Protein AF-A0A531M5Z7-F1 (afdb_monomer_lite)

Radius of gyration: 15.85 Å; chains: 1; boundin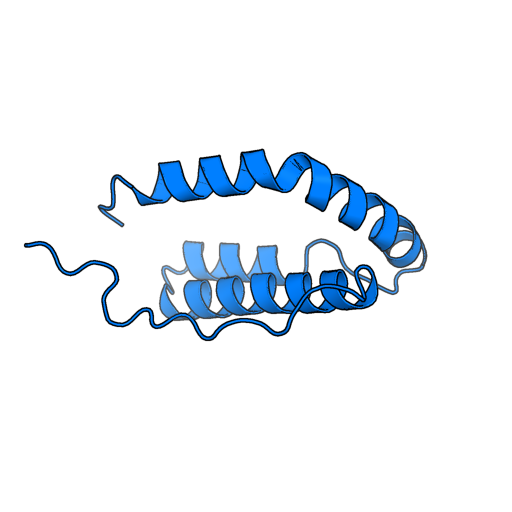g box: 40×22×52 Å

Sequence (95 aa):
SGSDVLFQLIETLWLRFGPYMRLLSNHVAPLMRAGTMEPSGRHVAIIAALKDKDFARARYEVVADITATQMTLRAICPDVPEPRTVDFTGFGKAS

Foldseek 3Di:
DPDPCPVVVVVVVVVVCPVVCVVLCVVCVVCVVVVNDDPCVLVVQLVVCVVVVVVVSNVVSVVVVVVVSVVSVCVVVVPDDDDDDDDCPPPPPDD

pLDDT: mean 71.47, std 11.85, range [45.47, 95.19]

Secondary structure (DSSP, 8-state):
---HHHHHHHHHHHHHHHHHHHHHHHHHHHHHHTTS--TTTTHHHHHHHHHTT-HHHHHHHHHHHHHHHHHHHHHH-TTPPPPPPP--TTTT---

Structure (mmCIF, N/CA/C/O backbone):
data_AF-A0A531M5Z7-F1
#
_entry.id   AF-A0A531M5Z7-F1
#
loop_
_atom_site.group_PDB
_atom_site.id
_atom_site.type_symbol
_atom_site.label_atom_id
_atom_site.label_alt_id
_atom_site.label_comp_id
_atom_site.label_asym_id
_atom_site.label_entity_id
_atom_site.label_seq_id
_atom_site.pdbx_PDB_ins_code
_atom_site.Cartn_x
_atom_site.Cartn_y
_atom_site.Cartn_z
_atom_site.occupancy
_atom_site.B_iso_or_equiv
_atom_site.auth_seq_id
_atom_site.auth_comp_id
_atom_site.auth_asym_id
_atom_site.auth_atom_id
_atom_site.pdbx_PDB_model_num
ATOM 1 N N . SER A 1 1 ? -11.133 2.698 14.875 1.00 55.62 1 SER A N 1
ATOM 2 C CA . SER A 1 1 ? -9.757 2.446 15.339 1.00 55.62 1 SER A CA 1
ATOM 3 C C . SER A 1 1 ? -9.293 3.657 16.131 1.00 55.62 1 SER A C 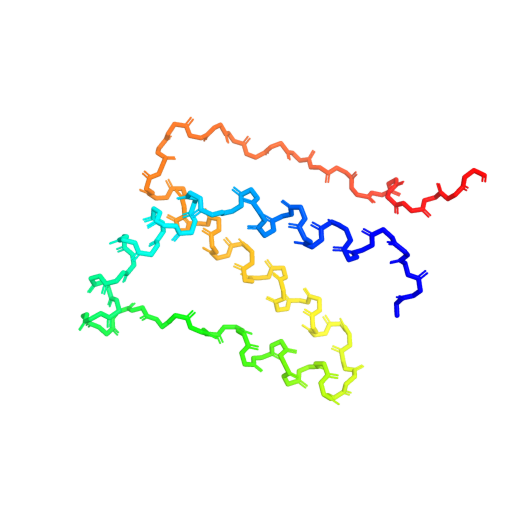1
ATOM 5 O O . SER A 1 1 ? -8.866 4.621 15.521 1.00 55.62 1 SER A O 1
ATOM 7 N N . GLY A 1 2 ? -9.480 3.689 17.453 1.00 54.34 2 GLY A N 1
ATOM 8 C CA . GLY A 1 2 ? -9.133 4.847 18.300 1.00 54.34 2 GLY A CA 1
ATOM 9 C C . GLY A 1 2 ? -7.633 4.950 18.592 1.00 54.34 2 GLY A C 1
ATOM 10 O O . GLY A 1 2 ? -7.246 4.989 19.748 1.00 54.34 2 GLY A O 1
ATOM 11 N N . SER A 1 3 ? -6.793 4.875 17.557 1.00 54.84 3 SER A N 1
ATOM 12 C CA . SER A 1 3 ? -5.334 4.880 17.691 1.00 54.84 3 SER A CA 1
ATOM 13 C C . SER A 1 3 ? -4.765 6.163 17.101 1.00 54.84 3 SER A C 1
ATOM 15 O O . SER A 1 3 ? -4.592 6.248 15.883 1.00 54.84 3 SER A O 1
ATOM 17 N N . ASP A 1 4 ? -4.408 7.112 17.964 1.00 68.19 4 ASP A N 1
ATOM 18 C CA . ASP A 1 4 ? -3.859 8.425 17.582 1.00 68.19 4 ASP A CA 1
ATOM 19 C C . ASP A 1 4 ? -2.541 8.320 16.791 1.00 68.19 4 ASP A C 1
ATOM 21 O O . ASP A 1 4 ? -2.198 9.186 15.991 1.00 68.19 4 ASP A O 1
ATOM 25 N N . VAL A 1 5 ? -1.827 7.203 16.945 1.00 70.81 5 VAL A N 1
ATOM 26 C CA . VAL A 1 5 ? -0.535 6.937 16.293 1.00 70.81 5 VAL A CA 1
ATOM 27 C C . VAL A 1 5 ? -0.696 6.355 14.880 1.00 70.81 5 VAL A C 1
ATOM 29 O O . VAL A 1 5 ? 0.225 6.412 14.065 1.00 70.81 5 VAL A O 1
ATOM 32 N N . LEU A 1 6 ? -1.866 5.796 14.546 1.00 67.38 6 LEU A N 1
ATOM 33 C CA . LEU A 1 6 ? -2.041 5.042 13.298 1.00 67.38 6 LEU A CA 1
ATOM 34 C C . LEU A 1 6 ? -1.923 5.949 12.068 1.00 67.38 6 LEU A C 1
ATOM 36 O O . LEU A 1 6 ? -1.264 5.584 11.098 1.00 67.38 6 LEU A O 1
ATOM 40 N N . PHE A 1 7 ? -2.520 7.140 12.118 1.00 61.66 7 PHE A N 1
ATOM 41 C CA . PHE A 1 7 ? -2.460 8.094 11.010 1.00 61.66 7 PHE A CA 1
ATOM 42 C C . PHE A 1 7 ? -1.054 8.659 10.808 1.00 61.66 7 PHE A C 1
ATOM 44 O O . PHE A 1 7 ? -0.589 8.711 9.675 1.00 61.66 7 PHE A O 1
ATOM 51 N N . GLN A 1 8 ? -0.331 8.958 11.889 1.00 64.06 8 GLN A N 1
ATOM 52 C CA . GLN A 1 8 ? 1.065 9.392 11.797 1.00 64.06 8 GLN A CA 1
ATOM 53 C C . GLN A 1 8 ? 1.952 8.307 11.178 1.00 64.06 8 GLN A C 1
ATOM 55 O O . GLN A 1 8 ? 2.792 8.603 10.331 1.00 64.06 8 GLN A O 1
ATOM 60 N N . LEU A 1 9 ? 1.747 7.034 11.533 1.00 65.50 9 LEU A N 1
ATOM 61 C CA . LEU A 1 9 ? 2.467 5.926 10.900 1.00 65.50 9 LEU A CA 1
ATOM 62 C C . LEU A 1 9 ? 2.149 5.823 9.404 1.00 65.50 9 LEU A C 1
ATOM 64 O O . LEU A 1 9 ? 3.075 5.675 8.610 1.00 65.50 9 LEU A O 1
ATOM 68 N N . ILE A 1 10 ? 0.878 5.953 9.011 1.00 64.00 10 ILE A N 1
ATOM 69 C CA . ILE A 1 10 ? 0.464 5.959 7.599 1.00 64.00 10 ILE A CA 1
ATOM 70 C C . ILE A 1 10 ? 1.131 7.114 6.837 1.00 64.00 10 ILE A C 1
ATOM 72 O O . ILE A 1 10 ? 1.706 6.886 5.773 1.00 64.00 10 ILE A O 1
ATOM 76 N N . GLU A 1 11 ? 1.124 8.327 7.392 1.00 58.19 11 GLU A N 1
ATOM 77 C CA . GLU A 1 11 ? 1.752 9.511 6.788 1.00 58.19 11 GLU A CA 1
ATOM 78 C C . GLU A 1 11 ? 3.271 9.356 6.649 1.00 58.19 11 GLU A C 1
ATOM 80 O O . GLU A 1 11 ? 3.842 9.629 5.590 1.00 58.19 11 GLU A O 1
ATOM 85 N N . THR A 1 12 ? 3.939 8.860 7.694 1.00 59.16 12 THR A N 1
ATOM 86 C CA . THR A 1 12 ? 5.398 8.670 7.690 1.00 59.16 12 THR A CA 1
ATOM 87 C C . THR A 1 12 ? 5.813 7.594 6.688 1.00 59.16 12 THR A C 1
ATOM 89 O O . THR A 1 12 ? 6.829 7.732 5.998 1.00 59.16 12 THR A O 1
ATOM 92 N N . LEU A 1 13 ? 5.016 6.526 6.590 1.00 61.47 13 LEU A N 1
ATOM 93 C CA . LEU A 1 13 ? 5.181 5.484 5.587 1.00 61.47 13 LEU A CA 1
ATOM 94 C C . LEU A 1 13 ? 5.036 6.088 4.183 1.00 61.47 13 LEU A C 1
ATOM 96 O O . LEU A 1 13 ? 5.969 5.986 3.389 1.00 61.47 13 LEU A O 1
ATOM 100 N N . TRP A 1 14 ? 3.950 6.810 3.900 1.00 56.31 14 TRP A N 1
ATOM 101 C CA . TRP A 1 14 ? 3.728 7.473 2.607 1.00 56.31 14 TRP A CA 1
ATOM 102 C C . TRP A 1 14 ? 4.862 8.425 2.192 1.00 56.31 14 TRP A C 1
ATOM 104 O O . TRP A 1 14 ? 5.314 8.371 1.048 1.00 56.31 14 TRP A O 1
ATOM 114 N N . LEU A 1 15 ? 5.378 9.252 3.108 1.00 49.97 15 LEU A N 1
ATOM 115 C CA . LEU A 1 15 ? 6.450 10.213 2.812 1.00 49.97 15 LEU A CA 1
ATOM 116 C C . LEU A 1 15 ? 7.798 9.539 2.517 1.00 49.97 15 LEU A C 1
ATOM 118 O O . LEU A 1 15 ? 8.495 9.939 1.581 1.00 49.97 15 LEU A O 1
ATOM 122 N N . ARG A 1 16 ? 8.167 8.482 3.256 1.00 56.22 16 ARG A N 1
ATOM 123 C CA . ARG A 1 16 ? 9.395 7.711 2.966 1.00 56.22 16 ARG A CA 1
ATOM 124 C C . ARG A 1 16 ? 9.268 6.868 1.702 1.00 56.22 16 ARG A C 1
ATOM 126 O O . ARG A 1 16 ? 10.288 6.541 1.097 1.00 56.22 16 ARG A O 1
ATOM 133 N N . PHE A 1 17 ? 8.048 6.543 1.278 1.00 62.59 17 PHE A N 1
ATOM 134 C CA . PHE A 1 17 ? 7.813 5.761 0.072 1.00 62.59 17 PHE A CA 1
ATOM 135 C C . PHE A 1 17 ? 7.966 6.551 -1.230 1.00 62.59 17 PHE A C 1
ATOM 137 O O . PHE A 1 17 ? 8.082 5.913 -2.265 1.00 62.59 17 PHE A O 1
ATOM 144 N N . GLY A 1 18 ? 8.052 7.887 -1.232 1.00 63.25 18 GLY A N 1
ATOM 145 C CA . GLY A 1 18 ? 8.146 8.680 -2.473 1.00 63.25 18 GLY A CA 1
ATOM 146 C C . GLY A 1 18 ? 9.205 8.189 -3.487 1.00 63.25 18 GL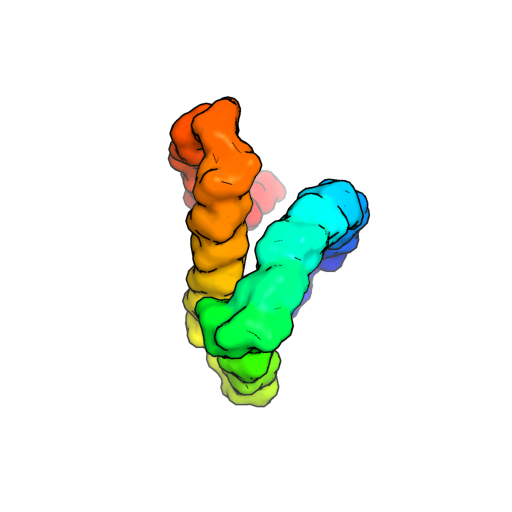Y A C 1
ATOM 147 O O . GLY A 1 18 ? 8.862 7.918 -4.642 1.00 63.25 18 GLY A O 1
ATOM 148 N N . PRO A 1 19 ? 10.479 8.008 -3.087 1.00 67.31 19 PRO A N 1
ATOM 149 C CA . PRO A 1 19 ? 11.518 7.455 -3.961 1.00 67.31 19 PRO A CA 1
ATOM 150 C C . PRO A 1 19 ? 11.282 5.987 -4.355 1.00 67.31 19 PRO A C 1
ATOM 152 O O . PRO A 1 19 ? 11.486 5.626 -5.514 1.00 67.31 19 PRO A O 1
ATOM 155 N N . TYR A 1 20 ? 10.802 5.154 -3.425 1.00 67.50 20 TYR A N 1
ATOM 156 C CA . TYR A 1 20 ? 10.517 3.734 -3.678 1.00 67.50 20 TYR A CA 1
ATOM 157 C C . TYR A 1 20 ? 9.339 3.540 -4.634 1.00 67.50 20 TYR A C 1
ATOM 159 O O . TYR A 1 20 ? 9.420 2.732 -5.551 1.00 67.50 20 TYR A O 1
ATOM 167 N N . MET A 1 21 ? 8.279 4.328 -4.480 1.00 70.88 21 MET A N 1
ATOM 168 C CA . MET A 1 21 ? 7.130 4.352 -5.377 1.00 70.88 21 MET A CA 1
ATOM 169 C C . MET A 1 21 ? 7.531 4.828 -6.763 1.00 70.88 21 MET A C 1
ATOM 171 O O . MET A 1 21 ? 7.006 4.308 -7.737 1.00 70.88 21 MET A O 1
ATOM 175 N N . ARG A 1 22 ? 8.478 5.767 -6.889 1.00 74.19 22 ARG A N 1
ATOM 176 C CA . ARG A 1 22 ? 9.000 6.194 -8.195 1.00 74.19 22 ARG A CA 1
ATOM 177 C C . ARG A 1 22 ? 9.809 5.093 -8.878 1.00 74.19 22 ARG A C 1
ATOM 179 O O . ARG A 1 22 ? 9.590 4.840 -10.058 1.00 74.19 22 ARG A O 1
ATOM 186 N N . LEU A 1 23 ? 10.697 4.423 -8.140 1.00 75.62 23 LEU A N 1
ATOM 187 C CA . LEU A 1 23 ? 11.441 3.263 -8.637 1.00 75.62 23 LEU A CA 1
ATOM 188 C C . LEU A 1 23 ? 10.482 2.152 -9.086 1.00 75.62 23 LEU A C 1
ATOM 190 O O . LEU A 1 23 ? 10.572 1.678 -10.218 1.00 75.62 23 LEU A O 1
ATOM 194 N N . LEU A 1 24 ? 9.527 1.797 -8.222 1.00 74.25 24 LEU A N 1
ATOM 195 C CA . LEU A 1 24 ? 8.522 0.779 -8.496 1.00 74.25 24 LEU A CA 1
ATOM 196 C C . LEU A 1 24 ? 7.666 1.170 -9.704 1.00 74.25 24 LEU A C 1
ATOM 198 O O . LEU A 1 24 ? 7.559 0.379 -10.629 1.00 74.25 24 LEU A O 1
ATOM 202 N N . SER A 1 25 ? 7.144 2.400 -9.754 1.00 75.31 25 SER A N 1
ATOM 203 C CA . SER A 1 25 ? 6.330 2.914 -10.868 1.00 75.31 25 SER A CA 1
ATOM 204 C C . SER A 1 25 ? 7.072 2.851 -12.202 1.00 75.31 25 SER A C 1
ATOM 206 O O . SER A 1 25 ? 6.505 2.412 -13.199 1.00 75.31 25 SER A O 1
ATOM 208 N N . ASN A 1 26 ? 8.354 3.229 -12.228 1.00 80.00 26 ASN A N 1
ATOM 209 C CA . ASN A 1 26 ? 9.182 3.137 -13.432 1.00 80.00 26 ASN A CA 1
ATOM 210 C C . ASN A 1 26 ? 9.370 1.685 -13.895 1.00 80.00 26 ASN A C 1
ATOM 212 O O . ASN A 1 26 ? 9.392 1.429 -15.098 1.00 80.00 26 ASN A O 1
ATOM 216 N N . HIS A 1 27 ? 9.491 0.746 -12.955 1.00 77.56 27 HIS A N 1
ATOM 217 C CA . HIS A 1 27 ? 9.659 -0.673 -13.255 1.00 77.56 27 HIS A CA 1
ATOM 218 C C . HIS A 1 27 ? 8.358 -1.353 -13.703 1.00 77.56 27 HIS A C 1
ATOM 220 O O . HIS A 1 27 ? 8.370 -2.145 -14.642 1.00 77.56 27 HIS A O 1
ATOM 226 N N . VAL A 1 28 ? 7.228 -1.040 -13.062 1.00 74.06 28 VAL A N 1
ATOM 227 C CA . VAL A 1 28 ? 5.935 -1.680 -13.355 1.00 74.06 28 VAL A CA 1
ATOM 228 C C . VAL A 1 28 ? 5.216 -1.057 -14.549 1.00 74.06 28 VAL A C 1
ATOM 230 O O . VAL A 1 28 ? 4.458 -1.750 -15.219 1.00 74.06 28 VAL A O 1
ATOM 233 N N . ALA A 1 29 ? 5.469 0.212 -14.888 1.00 80.31 29 ALA A N 1
ATOM 234 C CA . ALA A 1 29 ? 4.787 0.880 -15.999 1.00 80.31 29 ALA A CA 1
ATOM 235 C C . ALA A 1 29 ? 4.926 0.157 -17.363 1.00 80.31 29 ALA A C 1
ATOM 237 O O . ALA A 1 29 ? 3.933 0.082 -18.089 1.00 80.31 29 ALA A O 1
ATOM 238 N N . PRO A 1 30 ? 6.091 -0.404 -17.749 1.00 81.44 30 PRO A N 1
ATOM 239 C CA . PRO A 1 30 ? 6.200 -1.271 -18.925 1.00 81.44 30 PRO A CA 1
ATOM 240 C C . PRO A 1 30 ? 5.350 -2.547 -18.836 1.00 81.44 30 PRO A C 1
ATOM 242 O O . PRO A 1 30 ? 4.721 -2.911 -19.825 1.00 81.44 30 PRO A O 1
ATOM 245 N N . LEU A 1 31 ? 5.296 -3.196 -17.668 1.00 78.81 31 LEU A N 1
ATOM 246 C CA . LEU A 1 31 ? 4.517 -4.424 -17.440 1.00 78.81 31 LEU A CA 1
ATOM 247 C C . LEU A 1 31 ? 3.011 -4.153 -17.515 1.00 78.81 31 LEU A C 1
ATOM 249 O O . LEU A 1 31 ? 2.266 -4.900 -18.144 1.00 78.81 31 LEU A O 1
ATOM 253 N N . MET A 1 32 ? 2.575 -3.026 -16.954 1.00 77.44 32 MET A N 1
ATOM 254 C CA . MET A 1 32 ? 1.198 -2.549 -17.071 1.00 77.44 32 MET A CA 1
ATOM 255 C C . MET A 1 32 ? 0.821 -2.269 -18.527 1.00 77.44 32 MET A C 1
ATOM 257 O O . MET A 1 32 ? -0.232 -2.700 -18.984 1.00 77.44 32 MET A O 1
ATOM 261 N N . ARG A 1 33 ? 1.697 -1.599 -19.292 1.00 81.62 33 ARG A N 1
ATOM 262 C CA . ARG A 1 33 ? 1.476 -1.374 -20.733 1.00 81.62 33 ARG A CA 1
ATOM 263 C C . ARG A 1 33 ? 1.422 -2.677 -21.532 1.00 81.62 33 ARG A C 1
ATOM 265 O O . ARG A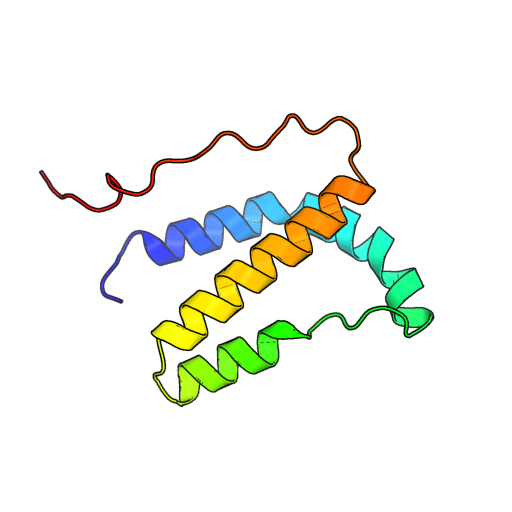 1 33 ? 0.704 -2.739 -22.522 1.00 81.62 33 ARG A O 1
ATOM 272 N N . ALA A 1 34 ? 2.160 -3.698 -21.103 1.00 83.62 34 ALA A N 1
ATOM 273 C CA . ALA A 1 34 ? 2.127 -5.036 -21.687 1.00 83.62 34 ALA A CA 1
ATOM 274 C C . ALA A 1 34 ? 0.919 -5.878 -21.228 1.00 83.62 34 ALA A C 1
ATOM 276 O O . ALA A 1 34 ? 0.748 -6.994 -21.710 1.00 83.62 34 ALA A O 1
ATOM 277 N N . GLY A 1 35 ? 0.095 -5.374 -20.299 1.00 76.75 35 GLY A N 1
ATOM 278 C CA . GLY A 1 35 ? -1.057 -6.089 -19.744 1.00 76.75 35 GLY A CA 1
ATOM 279 C C . GLY A 1 35 ? -0.693 -7.258 -18.824 1.00 76.75 35 GLY A C 1
ATOM 280 O O . GLY A 1 35 ? -1.553 -8.066 -18.490 1.00 76.75 35 GLY A O 1
ATOM 281 N N . THR A 1 36 ? 0.572 -7.376 -18.413 1.00 77.06 36 THR A N 1
ATOM 282 C CA . THR A 1 36 ? 1.066 -8.489 -17.585 1.00 77.06 36 THR A CA 1
ATOM 283 C C . THR A 1 36 ? 1.034 -8.185 -16.087 1.00 77.06 36 THR A C 1
ATOM 285 O O . THR A 1 36 ? 1.362 -9.051 -15.277 1.00 77.06 36 THR A O 1
ATOM 288 N N . MET A 1 37 ? 0.630 -6.970 -15.702 1.00 69.44 37 MET A N 1
ATOM 289 C CA . MET A 1 37 ? 0.498 -6.540 -14.313 1.00 69.44 37 MET A CA 1
ATOM 290 C C . MET A 1 37 ? -0.675 -5.571 -14.144 1.00 69.44 37 MET A C 1
ATOM 292 O O . MET A 1 37 ? -0.777 -4.593 -14.881 1.00 69.44 37 MET A O 1
ATOM 296 N N . GLU A 1 38 ? -1.509 -5.812 -13.129 1.00 67.25 38 GLU A N 1
ATOM 297 C CA . GLU A 1 38 ? -2.630 -4.940 -12.768 1.00 67.25 38 GLU A CA 1
ATOM 298 C C . GLU A 1 3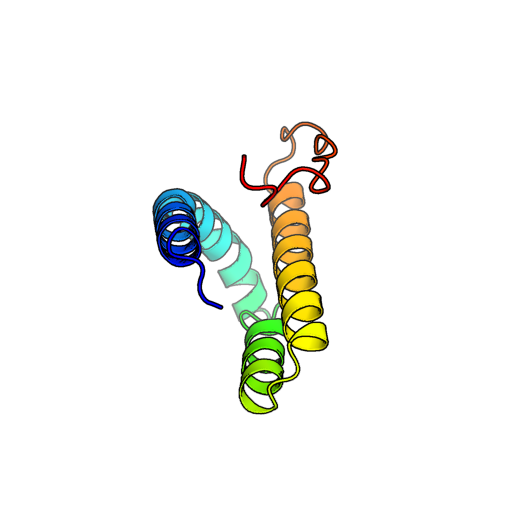8 ? -2.252 -4.041 -11.569 1.00 67.25 38 GLU A C 1
ATOM 300 O O . GLU A 1 38 ? -1.974 -4.563 -10.486 1.00 67.25 38 GLU A O 1
ATOM 305 N N . PRO A 1 39 ? -2.245 -2.702 -11.714 1.00 58.41 39 PRO A N 1
ATOM 306 C CA . PRO A 1 39 ? -1.766 -1.758 -10.691 1.00 58.41 39 PRO A CA 1
ATOM 307 C C . PRO A 1 39 ? -2.601 -1.695 -9.407 1.00 58.41 39 PRO A C 1
ATOM 309 O O . PRO A 1 39 ? -2.126 -1.171 -8.403 1.00 58.41 39 PRO A O 1
ATOM 312 N N . SER A 1 40 ? -3.850 -2.166 -9.434 1.00 60.47 40 SER A N 1
ATOM 313 C CA . SER A 1 40 ? -4.837 -1.918 -8.373 1.00 60.47 40 SER A CA 1
ATOM 314 C C . SER A 1 40 ? -5.371 -3.181 -7.688 1.00 60.47 40 SER A C 1
ATOM 316 O O . SER A 1 40 ? -6.279 -3.092 -6.859 1.00 60.47 40 SER A O 1
ATOM 318 N N . GLY A 1 41 ? -4.808 -4.353 -8.008 1.00 66.00 41 GLY A N 1
ATOM 319 C CA . GLY A 1 41 ? -5.470 -5.652 -7.832 1.00 66.00 41 GLY A CA 1
ATOM 320 C C . GLY A 1 41 ? -6.095 -5.908 -6.455 1.00 66.00 41 GLY A C 1
ATOM 321 O O . GLY A 1 41 ? -7.213 -6.413 -6.379 1.00 66.00 41 GLY A O 1
ATOM 322 N N . ARG A 1 42 ? -5.424 -5.524 -5.359 1.00 77.50 42 ARG A N 1
ATOM 323 C CA . ARG A 1 42 ? -5.939 -5.725 -3.989 1.00 77.50 42 ARG A CA 1
ATOM 324 C C . ARG A 1 42 ? -6.617 -4.501 -3.382 1.00 77.50 42 ARG A C 1
ATOM 326 O O . ARG A 1 42 ? -7.394 -4.645 -2.440 1.00 77.50 42 ARG A O 1
ATOM 333 N N . HIS A 1 43 ? -6.414 -3.309 -3.944 1.00 79.31 43 HIS A N 1
ATOM 334 C CA . HIS A 1 43 ? -7.012 -2.073 -3.437 1.00 79.31 43 HIS A CA 1
ATOM 335 C C . HIS A 1 43 ? -8.545 -2.145 -3.430 1.00 79.31 43 HIS A C 1
ATOM 337 O O . HIS A 1 43 ? -9.184 -1.825 -2.428 1.00 79.31 43 HIS A O 1
ATOM 343 N N . VAL A 1 44 ? -9.142 -2.648 -4.516 1.00 83.38 44 VAL A N 1
ATOM 344 C CA . VAL A 1 44 ? -10.602 -2.817 -4.626 1.00 83.38 44 VAL A CA 1
ATOM 345 C C . VAL A 1 44 ? -11.137 -3.765 -3.547 1.00 83.38 44 VAL A C 1
ATOM 347 O O . VAL A 1 44 ? -12.167 -3.480 -2.934 1.00 83.38 44 VAL A O 1
ATOM 350 N N . ALA A 1 45 ? -10.420 -4.856 -3.264 1.00 86.25 45 ALA A N 1
ATOM 351 C CA . ALA A 1 45 ? -10.801 -5.824 -2.239 1.00 86.25 45 ALA A CA 1
ATOM 352 C C . ALA A 1 45 ? -10.719 -5.235 -0.819 1.00 86.25 45 ALA A C 1
ATOM 354 O O . ALA A 1 45 ? -11.619 -5.472 -0.012 1.00 86.25 45 ALA A O 1
ATOM 355 N N . ILE A 1 46 ? -9.701 -4.413 -0.535 1.00 81.50 46 ILE A N 1
ATOM 356 C CA . ILE A 1 46 ? -9.565 -3.687 0.739 1.00 81.50 46 ILE A CA 1
ATOM 357 C C . ILE A 1 46 ? -10.744 -2.726 0.931 1.00 81.50 46 ILE A C 1
ATOM 359 O O . ILE A 1 46 ? -11.386 -2.741 1.980 1.00 81.50 46 ILE A O 1
ATOM 363 N N . ILE A 1 47 ? -11.071 -1.916 -0.083 1.00 84.50 47 ILE A N 1
ATOM 364 C CA . ILE A 1 47 ? -12.187 -0.960 -0.008 1.00 84.50 47 ILE A CA 1
ATOM 365 C C . ILE A 1 47 ? -13.528 -1.679 0.169 1.00 84.50 47 ILE A C 1
ATOM 367 O O . ILE A 1 47 ? -14.354 -1.226 0.963 1.00 84.50 47 ILE A O 1
ATOM 371 N N . ALA A 1 48 ? -13.749 -2.794 -0.532 1.00 89.38 48 ALA A N 1
ATOM 372 C CA . ALA A 1 48 ? -14.951 -3.606 -0.359 1.00 89.38 48 ALA A CA 1
ATOM 373 C C . ALA A 1 48 ? -15.072 -4.125 1.084 1.00 89.38 48 ALA A C 1
ATOM 375 O O . ALA A 1 48 ? -16.086 -3.888 1.733 1.00 89.38 48 ALA A O 1
ATOM 376 N N . ALA A 1 49 ? -14.003 -4.716 1.629 1.00 89.00 49 ALA A N 1
ATOM 377 C CA . ALA A 1 49 ? -13.986 -5.209 3.005 1.00 89.00 49 ALA A CA 1
ATOM 378 C C . ALA A 1 49 ? -14.249 -4.098 4.039 1.00 89.00 49 ALA A C 1
ATOM 380 O O . ALA A 1 49 ? -14.982 -4.304 5.003 1.00 89.00 49 ALA A O 1
ATOM 381 N N . LEU A 1 50 ? -13.707 -2.894 3.824 1.00 85.50 50 LEU A N 1
ATOM 382 C CA . LEU A 1 50 ? -13.965 -1.743 4.693 1.00 85.50 50 LEU A CA 1
ATOM 383 C C . LEU A 1 50 ? -15.427 -1.278 4.638 1.00 85.50 50 LEU A C 1
ATOM 385 O O . LEU A 1 50 ? -15.999 -0.964 5.683 1.00 85.50 50 LEU A O 1
ATOM 389 N N . LYS A 1 51 ? -16.041 -1.249 3.447 1.00 87.81 51 LYS A N 1
ATOM 390 C CA . LYS A 1 51 ? -17.465 -0.905 3.279 1.00 87.81 51 LYS A CA 1
ATOM 391 C C . LYS A 1 51 ? -18.376 -1.912 3.978 1.00 87.81 51 LYS A C 1
ATOM 393 O O . LYS A 1 51 ? -19.321 -1.503 4.649 1.00 87.81 51 LYS A O 1
ATOM 398 N N . ASP A 1 52 ? -18.025 -3.191 3.896 1.00 95.19 52 ASP A N 1
ATOM 399 C CA . ASP A 1 52 ? -18.742 -4.289 4.552 1.00 95.19 52 ASP A CA 1
ATOM 400 C C . ASP A 1 52 ? -18.448 -4.375 6.062 1.00 95.19 52 ASP A C 1
ATOM 402 O O . ASP A 1 52 ? -19.047 -5.182 6.771 1.00 95.19 52 ASP A O 1
ATOM 406 N N . LYS A 1 53 ? -17.541 -3.528 6.576 1.00 91.12 53 LYS A N 1
ATOM 407 C CA . LYS A 1 53 ? -17.025 -3.551 7.957 1.00 91.12 53 LYS A CA 1
ATOM 408 C C . LYS A 1 53 ? -16.387 -4.894 8.344 1.00 91.12 53 LYS A C 1
ATOM 410 O O . LYS A 1 53 ? -16.290 -5.227 9.525 1.00 91.12 53 LYS A O 1
ATOM 415 N N . ASP A 1 54 ? -15.899 -5.639 7.358 1.00 92.44 54 ASP A N 1
ATOM 416 C CA . ASP A 1 54 ? -15.157 -6.881 7.541 1.00 92.44 54 ASP A CA 1
ATOM 417 C C . ASP A 1 54 ? -13.672 -6.571 7.774 1.00 92.44 54 ASP A C 1
ATOM 419 O O . ASP A 1 54 ? -12.830 -6.565 6.869 1.00 92.44 54 ASP A O 1
ATOM 423 N N . PHE A 1 55 ? -13.341 -6.274 9.030 1.00 86.00 55 PHE A N 1
ATOM 424 C CA . PHE A 1 55 ? -11.981 -5.896 9.413 1.00 86.00 55 PHE A CA 1
ATOM 425 C C . PHE A 1 55 ? -10.978 -7.054 9.319 1.00 86.00 55 PHE A C 1
ATOM 427 O O . PHE A 1 55 ? -9.784 -6.809 9.130 1.00 86.00 55 PHE A O 1
ATOM 434 N N . ALA A 1 56 ? -11.436 -8.305 9.423 1.00 88.12 56 ALA A N 1
ATOM 435 C CA . ALA A 1 56 ? -10.573 -9.473 9.282 1.00 88.12 56 ALA A CA 1
ATOM 436 C C . ALA A 1 56 ? -10.106 -9.620 7.829 1.00 88.12 56 ALA A C 1
ATOM 438 O O . ALA A 1 56 ? -8.905 -9.752 7.571 1.00 88.12 56 ALA A O 1
ATOM 439 N N . ARG A 1 57 ? -11.038 -9.497 6.879 1.00 88.31 57 ARG A N 1
ATOM 440 C CA . ARG A 1 57 ? -10.727 -9.479 5.450 1.00 88.31 57 ARG A CA 1
ATOM 441 C C . ARG A 1 57 ? -9.903 -8.257 5.063 1.00 88.31 57 ARG A C 1
ATOM 443 O O . ARG A 1 57 ? -8.914 -8.407 4.353 1.00 88.31 57 ARG A O 1
ATOM 450 N N . ALA A 1 58 ? -10.234 -7.072 5.579 1.00 83.69 58 ALA A N 1
ATOM 451 C CA . ALA A 1 58 ? -9.443 -5.867 5.322 1.00 83.69 58 ALA A CA 1
ATOM 452 C C . ALA A 1 58 ? -7.981 -6.049 5.767 1.00 83.69 58 ALA A C 1
ATOM 454 O O . ALA A 1 58 ? -7.060 -5.736 5.015 1.00 83.69 58 ALA A O 1
ATOM 455 N N . ARG A 1 59 ? -7.754 -6.629 6.956 1.00 82.50 59 ARG A N 1
ATOM 456 C CA . ARG A 1 59 ? -6.407 -6.963 7.440 1.00 82.50 59 ARG A CA 1
ATOM 457 C C . ARG A 1 59 ? -5.697 -7.943 6.507 1.00 82.50 59 ARG A C 1
ATOM 459 O O . ARG A 1 59 ? -4.530 -7.727 6.192 1.00 82.50 59 ARG A O 1
ATOM 466 N N . TYR A 1 60 ? -6.372 -9.018 6.103 1.00 86.88 60 TYR A N 1
ATOM 467 C CA . TYR A 1 60 ? -5.801 -10.019 5.203 1.00 86.88 60 TYR A CA 1
ATOM 468 C C . TYR A 1 60 ? -5.346 -9.394 3.878 1.00 86.88 60 TYR A C 1
ATOM 470 O O . TYR A 1 60 ? -4.199 -9.588 3.477 1.00 86.88 60 TYR A O 1
ATOM 478 N N . GLU A 1 61 ? -6.203 -8.594 3.241 1.00 83.81 61 GLU A N 1
ATOM 479 C CA . GLU A 1 61 ? -5.891 -7.987 1.946 1.00 83.81 61 GLU A CA 1
ATOM 480 C C . GLU A 1 61 ? -4.760 -6.957 2.034 1.00 83.81 61 GLU A C 1
ATOM 482 O O . GLU A 1 61 ? -3.894 -6.936 1.164 1.00 83.81 61 GLU A O 1
ATOM 487 N N . VAL A 1 62 ? -4.704 -6.161 3.110 1.00 79.75 62 VAL A N 1
ATOM 488 C CA . VAL A 1 62 ? -3.594 -5.221 3.348 1.00 79.75 62 VAL A CA 1
ATOM 489 C C . VAL A 1 62 ? -2.267 -5.960 3.524 1.00 79.75 62 VAL A C 1
ATOM 491 O O . VAL A 1 62 ? -1.269 -5.582 2.914 1.00 79.75 62 VAL A O 1
ATOM 494 N N . VAL A 1 63 ? -2.234 -7.026 4.333 1.00 81.38 63 VAL A N 1
ATOM 495 C CA . VAL A 1 63 ? -1.011 -7.829 4.515 1.00 81.38 63 VAL A CA 1
ATOM 496 C C . VAL A 1 63 ? -0.560 -8.411 3.179 1.00 81.38 63 VAL A C 1
ATOM 498 O O . VAL A 1 63 ? 0.615 -8.323 2.831 1.00 81.38 63 VAL A O 1
ATOM 501 N N . ALA A 1 64 ? -1.492 -8.963 2.410 1.00 82.06 64 ALA A N 1
ATOM 502 C CA . ALA A 1 64 ? -1.174 -9.596 1.146 1.00 82.06 64 ALA A CA 1
ATOM 503 C C . ALA A 1 64 ? -0.723 -8.596 0.059 1.00 82.06 64 ALA A C 1
ATOM 505 O O . ALA A 1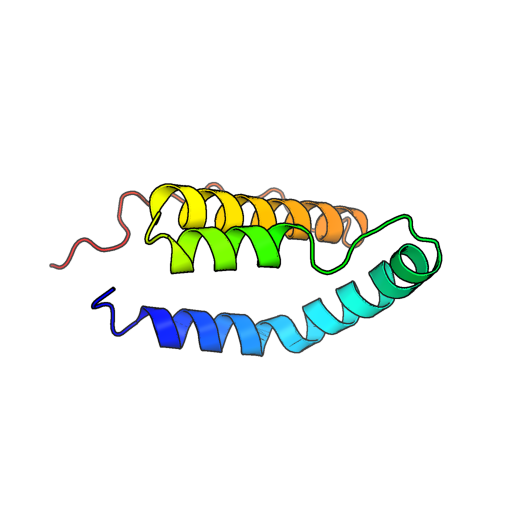 64 ? 0.121 -8.944 -0.767 1.00 82.06 64 ALA A O 1
ATOM 506 N N . ASP A 1 65 ? -1.225 -7.357 0.081 1.00 80.00 65 ASP A N 1
ATOM 507 C CA . ASP A 1 65 ? -0.772 -6.252 -0.778 1.00 80.00 65 ASP A CA 1
ATOM 508 C C . ASP A 1 65 ? 0.670 -5.824 -0.468 1.00 80.00 65 ASP A C 1
ATOM 510 O O . ASP A 1 65 ? 1.518 -5.749 -1.364 1.00 80.00 65 ASP A O 1
ATOM 514 N N . ILE A 1 66 ? 0.987 -5.660 0.821 1.00 76.94 66 ILE A N 1
ATOM 515 C CA . ILE A 1 66 ? 2.348 -5.356 1.283 1.00 76.94 66 ILE A CA 1
ATOM 516 C C . ILE A 1 66 ? 3.311 -6.483 0.891 1.00 76.94 66 ILE A C 1
ATOM 518 O O . ILE A 1 66 ? 4.397 -6.213 0.373 1.00 76.94 66 ILE A O 1
ATOM 522 N N . THR A 1 67 ? 2.926 -7.747 1.098 1.00 78.81 67 THR A N 1
ATOM 523 C CA . THR A 1 67 ? 3.760 -8.903 0.741 1.00 78.81 67 THR A CA 1
ATOM 524 C C . THR A 1 67 ? 4.008 -8.984 -0.765 1.00 78.81 67 THR A C 1
ATOM 526 O O . THR A 1 67 ? 5.154 -9.160 -1.176 1.00 78.81 67 THR A O 1
ATOM 529 N N . ALA A 1 68 ? 2.977 -8.806 -1.597 1.00 77.50 68 ALA A N 1
ATOM 530 C CA . ALA A 1 68 ? 3.134 -8.812 -3.052 1.00 77.50 68 ALA A CA 1
ATOM 531 C C . ALA A 1 68 ? 4.072 -7.690 -3.523 1.00 77.50 68 ALA A C 1
ATOM 533 O O . ALA A 1 68 ? 4.987 -7.928 -4.312 1.00 77.50 68 ALA A O 1
ATOM 534 N N . THR A 1 69 ? 3.912 -6.485 -2.971 1.00 75.88 69 THR A N 1
ATOM 535 C CA . THR A 1 69 ? 4.797 -5.350 -3.259 1.00 75.88 69 THR A CA 1
ATOM 536 C C . THR A 1 69 ? 6.239 -5.643 -2.839 1.00 75.88 69 THR A C 1
ATOM 538 O O . THR A 1 69 ? 7.171 -5.372 -3.597 1.00 75.88 69 THR A O 1
ATOM 541 N N . GLN A 1 70 ? 6.448 -6.254 -1.667 1.00 75.31 70 GLN A N 1
ATOM 542 C CA . GLN A 1 70 ? 7.778 -6.654 -1.205 1.00 75.31 70 GLN A CA 1
ATOM 543 C C . GLN A 1 70 ? 8.433 -7.671 -2.152 1.00 75.31 70 GLN A C 1
ATOM 545 O O . GLN A 1 70 ? 9.625 -7.554 -2.433 1.00 75.31 70 GLN A O 1
ATOM 550 N N . MET A 1 71 ? 7.677 -8.652 -2.655 1.00 77.56 71 MET A N 1
ATOM 551 C CA . MET A 1 71 ? 8.189 -9.634 -3.617 1.00 77.56 71 MET A CA 1
ATOM 552 C C . MET A 1 71 ? 8.645 -8.962 -4.917 1.00 77.56 71 MET A C 1
ATOM 554 O O . MET A 1 71 ? 9.753 -9.232 -5.379 1.00 77.56 71 MET A O 1
ATOM 558 N N . THR A 1 72 ? 7.850 -8.031 -5.456 1.00 75.00 72 THR A N 1
ATOM 559 C CA . THR A 1 72 ? 8.226 -7.240 -6.640 1.00 75.00 72 THR A CA 1
ATOM 560 C C . THR A 1 72 ? 9.492 -6.420 -6.390 1.00 75.00 72 THR A C 1
ATOM 562 O O . THR A 1 72 ? 10.401 -6.419 -7.215 1.00 75.00 72 THR A O 1
ATOM 565 N N . LEU A 1 73 ? 9.596 -5.763 -5.228 1.00 73.75 73 LEU A N 1
ATOM 566 C CA . LEU A 1 73 ? 10.776 -4.975 -4.863 1.00 73.75 73 LEU A CA 1
ATOM 567 C C . LEU A 1 73 ? 12.046 -5.833 -4.727 1.00 73.75 73 LEU A C 1
ATOM 569 O O . LEU A 1 73 ? 13.121 -5.393 -5.123 1.00 73.75 73 LEU A O 1
ATOM 573 N N . ARG A 1 74 ? 11.953 -7.064 -4.209 1.00 75.81 74 ARG A N 1
ATOM 574 C CA . ARG A 1 74 ? 13.111 -7.975 -4.113 1.00 75.81 74 ARG A CA 1
ATOM 575 C C . ARG A 1 74 ? 13.648 -8.395 -5.476 1.00 75.81 74 ARG A C 1
ATOM 577 O O . ARG A 1 74 ? 14.856 -8.518 -5.627 1.00 75.81 74 ARG A O 1
ATOM 584 N N . ALA A 1 75 ? 12.776 -8.570 -6.467 1.00 73.94 75 ALA A N 1
ATOM 585 C CA . ALA A 1 75 ? 13.203 -8.907 -7.823 1.00 73.94 75 ALA A CA 1
ATOM 586 C C . ALA A 1 75 ? 14.042 -7.791 -8.478 1.00 73.94 75 ALA A C 1
ATOM 588 O O . ALA A 1 75 ? 14.846 -8.074 -9.362 1.00 73.94 75 ALA A O 1
ATOM 589 N N . ILE A 1 76 ? 13.876 -6.537 -8.038 1.00 74.88 76 ILE A N 1
ATOM 590 C CA . ILE A 1 76 ? 14.575 -5.368 -8.597 1.00 74.88 76 ILE A CA 1
ATOM 591 C C . ILE A 1 76 ? 15.714 -4.839 -7.716 1.00 74.88 76 ILE A C 1
ATOM 593 O O . ILE A 1 76 ? 16.527 -4.049 -8.190 1.00 74.88 76 ILE A O 1
ATOM 597 N N . CYS A 1 77 ? 15.788 -5.276 -6.457 1.00 73.88 77 CYS A N 1
ATOM 598 C CA . CYS A 1 77 ? 16.809 -4.882 -5.487 1.00 73.88 77 CYS A CA 1
ATOM 599 C C . CYS A 1 77 ? 17.496 -6.140 -4.911 1.00 73.88 77 CYS A C 1
ATOM 601 O O . CYS A 1 77 ? 17.113 -6.595 -3.830 1.00 73.88 77 CYS A O 1
ATOM 603 N N . PRO A 1 78 ? 18.496 -6.713 -5.607 1.00 63.94 78 PRO A N 1
ATOM 604 C CA . PRO A 1 78 ? 19.072 -8.019 -5.263 1.00 63.94 78 PRO A CA 1
ATOM 605 C C . PRO A 1 78 ? 19.879 -8.030 -3.953 1.00 63.94 78 PRO A C 1
ATOM 607 O O . PRO A 1 78 ? 20.008 -9.081 -3.335 1.00 63.94 78 PRO A O 1
ATOM 610 N N . ASP A 1 79 ? 20.356 -6.872 -3.488 1.00 68.12 79 ASP A N 1
ATOM 611 C CA . ASP A 1 79 ? 21.230 -6.758 -2.309 1.00 68.12 79 ASP A CA 1
ATOM 612 C C . ASP A 1 79 ? 20.476 -6.505 -0.989 1.00 68.12 79 ASP A C 1
ATOM 614 O O . ASP A 1 79 ? 21.077 -6.123 0.017 1.00 68.12 79 ASP A O 1
ATOM 618 N N . VAL A 1 80 ? 19.148 -6.669 -0.963 1.00 64.12 80 VAL A N 1
ATOM 619 C CA . VAL A 1 80 ? 18.365 -6.476 0.268 1.00 64.12 80 VAL A CA 1
ATOM 620 C C . VAL A 1 80 ? 18.558 -7.692 1.185 1.00 64.12 80 VAL A C 1
ATOM 622 O O . VAL A 1 80 ? 18.135 -8.789 0.808 1.00 64.12 80 VAL A O 1
ATOM 625 N N . PRO A 1 81 ? 19.113 -7.521 2.405 1.00 63.84 81 PRO A N 1
ATOM 626 C CA . PRO A 1 81 ? 19.287 -8.617 3.355 1.00 63.84 81 PRO A CA 1
ATOM 627 C C . PRO A 1 81 ? 17.972 -9.360 3.639 1.00 63.84 81 PRO A C 1
ATOM 629 O O . PRO A 1 81 ? 16.870 -8.812 3.481 1.00 63.84 81 PRO A O 1
ATOM 632 N N . GLU A 1 82 ? 18.071 -10.615 4.080 1.00 64.44 82 GLU A N 1
ATOM 633 C CA . GLU A 1 82 ? 16.894 -11.393 4.471 1.00 64.44 82 GLU A CA 1
ATOM 634 C C . GLU A 1 82 ? 16.032 -10.643 5.503 1.00 64.44 82 GLU A C 1
ATOM 636 O O . GLU A 1 82 ? 16.554 -9.912 6.355 1.00 64.44 82 GLU A O 1
ATOM 641 N N . PRO A 1 83 ? 14.693 -10.766 5.414 1.00 61.75 83 PRO A N 1
ATOM 642 C CA . PRO A 1 83 ? 13.807 -10.055 6.317 1.00 61.75 83 PRO A CA 1
ATOM 643 C C . PRO A 1 83 ? 14.034 -10.547 7.747 1.00 61.75 83 PRO A C 1
ATOM 645 O O . PRO A 1 83 ? 13.857 -11.723 8.050 1.00 61.75 83 PRO A O 1
ATOM 648 N N . ARG A 1 84 ? 14.387 -9.626 8.646 1.00 63.38 84 ARG A N 1
ATOM 649 C CA . ARG A 1 84 ? 14.419 -9.915 10.079 1.00 63.38 84 ARG A CA 1
ATOM 650 C C . ARG A 1 84 ? 12.990 -10.184 10.547 1.00 63.38 84 ARG A C 1
ATOM 652 O O . ARG A 1 84 ? 12.104 -9.364 10.310 1.00 63.38 84 ARG A O 1
ATOM 659 N N . THR A 1 85 ? 12.772 -11.308 11.220 1.00 63.75 85 THR A N 1
ATOM 660 C CA . THR A 1 85 ? 11.494 -11.620 11.860 1.00 63.75 85 THR A CA 1
ATOM 661 C C . THR A 1 85 ? 11.192 -10.534 12.889 1.00 63.75 85 THR A C 1
ATOM 663 O O . THR A 1 85 ? 11.965 -10.329 13.824 1.00 63.75 85 THR A O 1
ATOM 666 N N . VAL A 1 86 ? 10.100 -9.799 12.689 1.00 57.75 86 VAL A N 1
ATOM 667 C CA . VAL A 1 86 ? 9.639 -8.788 13.644 1.00 57.75 86 VAL A CA 1
ATOM 668 C C . VAL A 1 86 ? 8.578 -9.435 14.521 1.00 57.75 86 VAL A C 1
ATOM 670 O O . VAL A 1 86 ? 7.541 -9.874 14.024 1.00 57.75 86 VAL A O 1
ATOM 673 N N . ASP A 1 87 ? 8.853 -9.516 15.819 1.00 66.50 87 ASP A N 1
ATOM 674 C CA . ASP A 1 87 ? 7.880 -9.964 16.805 1.00 66.50 87 ASP A CA 1
ATOM 675 C C . ASP A 1 87 ? 6.904 -8.824 17.124 1.00 66.50 87 ASP A C 1
ATOM 677 O O . ASP A 1 87 ? 7.256 -7.822 17.747 1.00 66.50 87 ASP A O 1
ATOM 681 N N . PHE A 1 88 ? 5.661 -8.976 16.672 1.00 57.84 88 PHE A N 1
ATOM 682 C CA . PHE A 1 88 ? 4.596 -8.005 16.912 1.00 57.84 88 PHE A CA 1
ATOM 683 C C . PHE A 1 88 ? 3.828 -8.256 18.219 1.00 57.84 88 PHE A C 1
ATOM 685 O O . PHE A 1 88 ? 2.917 -7.493 18.533 1.00 57.84 88 PHE A O 1
ATOM 692 N N . THR A 1 89 ? 4.167 -9.283 19.007 1.00 66.44 89 THR A N 1
ATOM 693 C CA . THR A 1 89 ? 3.431 -9.631 20.240 1.00 66.44 89 THR A CA 1
ATOM 694 C C . THR A 1 89 ? 3.527 -8.566 21.342 1.00 66.44 89 THR A C 1
ATOM 696 O O . THR A 1 89 ? 2.686 -8.533 22.244 1.00 66.44 89 THR A O 1
ATOM 699 N N . GLY A 1 90 ? 4.512 -7.665 21.264 1.00 54.00 90 GLY A N 1
ATOM 700 C CA . GLY A 1 90 ? 4.676 -6.523 22.171 1.00 54.00 90 GLY A CA 1
ATOM 701 C C . GLY A 1 90 ? 4.022 -5.217 21.703 1.00 54.00 90 GLY A C 1
ATOM 702 O O . GLY A 1 90 ? 3.996 -4.246 22.458 1.00 54.00 90 GLY A O 1
ATOM 703 N N . PHE A 1 91 ? 3.500 -5.154 20.476 1.00 46.56 91 PHE A N 1
ATOM 704 C CA . PHE A 1 91 ? 2.964 -3.912 19.919 1.00 46.56 91 PHE A CA 1
ATOM 705 C C . PHE A 1 91 ? 1.598 -3.584 20.548 1.00 46.56 91 PHE A C 1
ATOM 707 O O . PHE A 1 91 ? 0.628 -4.310 20.349 1.00 46.56 91 PHE A O 1
ATOM 714 N N . GLY A 1 92 ? 1.511 -2.483 21.305 1.00 45.94 92 GLY A N 1
ATOM 715 C CA . GLY A 1 92 ? 0.253 -1.981 21.877 1.00 45.94 92 GLY A CA 1
ATOM 716 C C . GLY A 1 92 ? -0.046 -2.382 23.327 1.00 45.94 92 GLY A C 1
ATOM 717 O O . GLY A 1 92 ? -1.146 -2.109 23.803 1.00 45.94 92 GLY A O 1
ATOM 718 N N . LYS A 1 93 ? 0.903 -2.984 24.059 1.00 45.47 93 LYS A N 1
ATOM 719 C CA . LYS A 1 93 ? 0.792 -3.065 25.524 1.00 45.47 93 LYS A CA 1
ATOM 720 C C . LYS A 1 93 ? 1.126 -1.692 26.114 1.00 45.47 93 LYS A C 1
ATOM 722 O O . LYS A 1 93 ? 2.286 -1.293 26.111 1.00 45.47 93 LYS A O 1
ATOM 727 N N . ALA A 1 94 ? 0.104 -0.958 26.548 1.00 46.16 94 ALA A N 1
ATOM 728 C CA . ALA A 1 94 ? 0.285 0.234 27.369 1.00 46.16 94 ALA A CA 1
ATOM 729 C C . ALA A 1 94 ? 0.890 -0.174 28.725 1.00 46.16 94 ALA A C 1
ATOM 731 O O . ALA A 1 94 ? 0.435 -1.158 29.316 1.00 46.16 94 ALA A O 1
ATOM 732 N N . SER A 1 95 ? 1.923 0.551 29.165 1.00 46.59 95 SER A N 1
ATOM 733 C CA . SER A 1 95 ? 2.344 0.580 30.573 1.00 46.59 95 SER A CA 1
ATOM 734 C C . SER A 1 95 ? 1.311 1.296 31.432 1.00 46.59 95 SER A C 1
ATOM 736 O O . SER A 1 95 ? 0.655 2.219 30.898 1.00 46.59 95 SER A O 1
#